Protein AF-A0A1S8C9S9-F1 (afdb_monomer_lite)

Structure (mmCIF, N/CA/C/O backbone):
data_AF-A0A1S8C9S9-F1
#
_entry.id   AF-A0A1S8C9S9-F1
#
loop_
_atom_site.group_PDB
_atom_site.id
_atom_site.type_symbol
_atom_site.label_atom_id
_atom_site.label_alt_id
_atom_site.label_comp_id
_atom_site.label_asym_id
_atom_site.label_entity_id
_atom_site.label_seq_id
_atom_site.pdbx_PDB_ins_code
_atom_site.Cartn_x
_atom_site.Cartn_y
_atom_site.Cartn_z
_atom_site.occupancy
_atom_site.B_iso_or_equiv
_atom_site.auth_seq_id
_atom_site.auth_comp_id
_atom_site.auth_asym_id
_atom_site.auth_atom_id
_atom_site.pdbx_PDB_model_num
ATOM 1 N N . ASP A 1 1 ? -2.788 20.471 4.857 1.00 50.03 1 ASP A N 1
ATOM 2 C CA . ASP A 1 1 ? -2.234 19.206 5.356 1.00 50.03 1 ASP A CA 1
ATOM 3 C C . ASP A 1 1 ? -2.099 18.171 4.275 1.00 50.03 1 ASP A C 1
ATOM 5 O O . ASP A 1 1 ? -3.045 17.924 3.538 1.00 50.03 1 ASP A O 1
ATOM 9 N N . ALA A 1 2 ? -0.910 17.598 4.168 1.00 54.38 2 ALA A N 1
ATOM 10 C CA . ALA A 1 2 ? -0.614 16.508 3.262 1.00 54.38 2 ALA A CA 1
ATOM 11 C C . ALA A 1 2 ? -0.219 15.291 4.110 1.00 54.38 2 ALA A C 1
ATOM 13 O O . ALA A 1 2 ? 0.947 15.128 4.449 1.00 54.38 2 ALA A O 1
ATOM 14 N N . ASN A 1 3 ? -1.198 14.455 4.470 1.00 74.31 3 ASN A N 1
ATOM 15 C CA . ASN A 1 3 ? -1.002 13.253 5.293 1.00 74.31 3 ASN A CA 1
ATOM 16 C C . ASN A 1 3 ? -0.582 12.060 4.426 1.00 74.31 3 ASN A C 1
ATOM 18 O O . ASN A 1 3 ? -1.270 11.041 4.371 1.00 74.31 3 ASN A O 1
ATOM 22 N N . PHE A 1 4 ? 0.496 12.218 3.655 1.00 82.44 4 PHE A N 1
ATOM 23 C CA . PHE A 1 4 ? 1.023 11.129 2.839 1.00 82.44 4 PHE A CA 1
ATOM 24 C C . PHE A 1 4 ? 2.475 10.821 3.175 1.00 82.44 4 PHE A C 1
ATOM 26 O O . PHE A 1 4 ? 3.268 11.708 3.479 1.00 82.44 4 PHE A O 1
ATOM 33 N N . VAL A 1 5 ? 2.817 9.542 3.059 1.00 84.94 5 VAL A N 1
ATOM 34 C CA . VAL A 1 5 ? 4.174 9.029 3.234 1.00 84.94 5 VAL A CA 1
ATOM 35 C C . VAL A 1 5 ? 4.634 8.450 1.903 1.00 84.94 5 VAL A C 1
ATOM 37 O O . VAL A 1 5 ? 3.915 7.658 1.288 1.00 84.94 5 VAL A O 1
ATOM 40 N N . LEU A 1 6 ? 5.821 8.857 1.446 1.00 87.38 6 LEU A N 1
ATOM 41 C CA . LEU A 1 6 ? 6.523 8.178 0.357 1.00 87.38 6 LEU A CA 1
ATOM 42 C C . LEU A 1 6 ? 7.309 6.998 0.928 1.00 87.38 6 LEU A C 1
ATOM 44 O O . LEU A 1 6 ? 8.057 7.155 1.891 1.00 87.38 6 LEU A O 1
ATOM 48 N N . PHE A 1 7 ? 7.180 5.838 0.300 1.00 85.56 7 PHE A N 1
ATOM 49 C CA . PHE A 1 7 ? 7.913 4.627 0.652 1.00 85.56 7 PHE A CA 1
ATOM 50 C C . PHE A 1 7 ? 8.281 3.878 -0.635 1.00 85.56 7 PHE A C 1
ATOM 52 O O . PHE A 1 7 ? 7.611 4.018 -1.660 1.00 85.56 7 PHE A O 1
ATOM 59 N N . GLY A 1 8 ? 9.384 3.135 -0.638 1.00 84.25 8 GLY A N 1
ATOM 60 C CA . GLY A 1 8 ? 9.912 2.613 -1.896 1.00 84.25 8 GLY A CA 1
ATOM 61 C C . GLY A 1 8 ? 11.203 1.821 -1.775 1.00 84.25 8 GLY A C 1
ATOM 62 O O . GLY A 1 8 ? 11.507 1.274 -0.718 1.00 84.25 8 GLY A O 1
ATOM 63 N N . ARG A 1 9 ? 11.953 1.807 -2.886 1.00 81.81 9 ARG A N 1
ATOM 64 C CA . ARG A 1 9 ? 13.046 0.871 -3.225 1.00 81.81 9 ARG A CA 1
ATOM 65 C C . ARG A 1 9 ? 12.573 -0.555 -3.515 1.00 81.81 9 ARG A C 1
ATOM 67 O O . ARG A 1 9 ? 13.308 -1.520 -3.307 1.00 81.81 9 ARG A O 1
ATOM 74 N N . PHE A 1 10 ? 11.350 -0.682 -4.021 1.00 82.50 10 PHE A N 1
ATOM 75 C CA . PHE A 1 10 ? 10.851 -1.957 -4.523 1.00 82.50 10 PHE A CA 1
ATOM 76 C C . PHE A 1 10 ? 11.560 -2.321 -5.826 1.00 82.50 10 PHE A C 1
ATOM 78 O O . PHE A 1 10 ? 11.698 -1.470 -6.705 1.00 82.50 10 PHE A O 1
ATOM 85 N N . ALA A 1 11 ? 11.956 -3.589 -5.965 1.00 80.81 11 ALA A N 1
ATOM 86 C CA . ALA A 1 11 ? 12.439 -4.120 -7.242 1.00 80.81 11 ALA A CA 1
ATOM 87 C C . ALA A 1 11 ? 11.338 -4.063 -8.321 1.00 80.81 11 ALA A C 1
ATOM 89 O O . ALA A 1 11 ? 11.617 -3.805 -9.488 1.00 80.81 11 ALA A O 1
ATOM 90 N N . ASP A 1 12 ? 10.082 -4.242 -7.900 1.00 84.31 12 ASP A N 1
ATOM 91 C CA . ASP A 1 12 ? 8.883 -4.132 -8.729 1.00 84.31 12 ASP A CA 1
ATOM 92 C C . ASP A 1 12 ? 7.797 -3.358 -7.956 1.00 84.31 12 ASP A C 1
ATOM 94 O O . ASP A 1 12 ? 7.069 -3.907 -7.125 1.00 84.31 12 ASP A O 1
ATOM 98 N N . ALA A 1 13 ? 7.732 -2.041 -8.182 1.00 85.25 13 ALA A N 1
ATOM 99 C CA . ALA A 1 13 ? 6.731 -1.177 -7.553 1.00 85.25 13 ALA A CA 1
ATOM 100 C C . ALA A 1 13 ? 5.283 -1.511 -7.974 1.00 85.25 13 ALA A C 1
ATOM 102 O O . ALA A 1 13 ? 4.423 -1.529 -7.092 1.00 85.25 13 ALA A O 1
ATOM 103 N N . PRO A 1 14 ? 4.977 -1.815 -9.253 1.00 86.00 14 PRO A N 1
ATOM 104 C CA . PRO A 1 14 ? 3.661 -2.321 -9.649 1.00 86.00 14 PRO A CA 1
ATOM 105 C C . PRO A 1 14 ? 3.220 -3.591 -8.908 1.00 86.00 14 PRO A C 1
ATOM 107 O O . PRO A 1 14 ? 2.058 -3.683 -8.501 1.00 86.00 14 PRO A O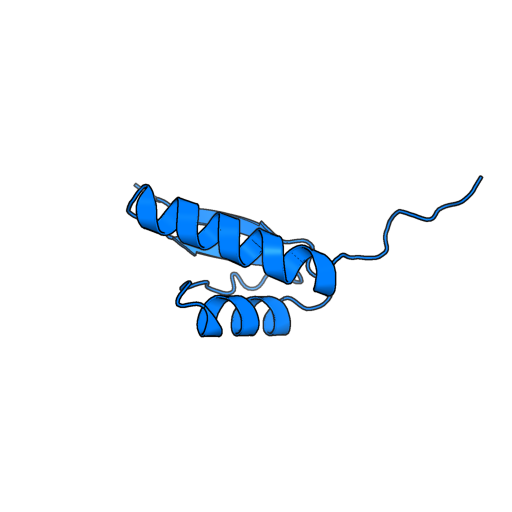 1
ATOM 110 N N . ALA A 1 15 ? 4.123 -4.554 -8.698 1.00 87.88 15 ALA A N 1
ATOM 111 C CA . ALA A 1 15 ? 3.810 -5.770 -7.946 1.00 87.88 15 ALA A CA 1
ATOM 112 C C . ALA A 1 15 ? 3.536 -5.470 -6.464 1.00 87.88 15 ALA A C 1
ATOM 114 O O . ALA A 1 15 ? 2.510 -5.899 -5.932 1.00 87.88 15 ALA A O 1
ATOM 115 N N . ALA A 1 16 ? 4.383 -4.656 -5.824 1.00 88.25 16 ALA A N 1
ATOM 116 C CA . ALA A 1 16 ? 4.168 -4.210 -4.446 1.00 88.25 16 ALA A CA 1
ATOM 117 C C . ALA A 1 16 ? 2.848 -3.429 -4.293 1.00 88.25 16 ALA A C 1
ATOM 119 O O . ALA A 1 16 ? 2.104 -3.631 -3.334 1.00 88.25 16 ALA A O 1
ATOM 120 N N . TRP A 1 17 ? 2.513 -2.579 -5.269 1.00 90.12 17 TRP A N 1
ATOM 121 C CA . TRP A 1 17 ? 1.248 -1.846 -5.312 1.00 90.12 17 TRP A CA 1
ATOM 122 C C . TRP A 1 17 ? 0.042 -2.789 -5.329 1.00 90.12 17 TRP A C 1
ATOM 124 O O . TRP A 1 17 ? -0.889 -2.606 -4.543 1.00 90.12 17 TRP A O 1
ATOM 134 N N . ARG A 1 18 ? 0.066 -3.818 -6.185 1.00 89.88 18 ARG A N 1
ATOM 135 C CA . ARG A 1 18 ? -1.001 -4.824 -6.245 1.00 89.88 18 ARG A CA 1
ATOM 136 C C . ARG A 1 18 ? -1.126 -5.578 -4.921 1.00 89.88 18 ARG A C 1
ATOM 138 O O . ARG A 1 18 ? -2.231 -5.693 -4.405 1.00 89.88 18 ARG A O 1
ATOM 145 N N . ALA A 1 19 ? -0.007 -6.020 -4.351 1.00 89.31 19 ALA A N 1
ATOM 146 C CA . ALA A 1 19 ? 0.010 -6.791 -3.111 1.00 89.31 19 ALA A CA 1
ATOM 147 C C . ALA A 1 19 ? -0.533 -6.006 -1.900 1.00 89.31 19 ALA A C 1
ATOM 149 O O . ALA A 1 19 ? -1.156 -6.596 -1.013 1.00 89.31 19 ALA A O 1
ATOM 150 N N . LEU A 1 20 ? -0.320 -4.685 -1.868 1.00 8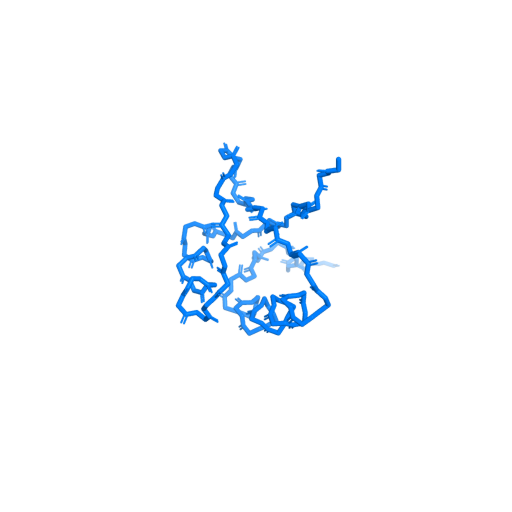8.62 20 LEU A N 1
ATOM 151 C CA . LEU A 1 20 ? -0.905 -3.781 -0.872 1.00 88.62 20 LEU A CA 1
ATOM 152 C C . LEU A 1 20 ? -2.402 -3.560 -1.121 1.00 88.62 20 LEU A C 1
ATOM 154 O O . LEU A 1 20 ? -3.192 -3.612 -0.178 1.00 88.62 20 LEU A O 1
ATOM 158 N N . LEU A 1 21 ? -2.809 -3.383 -2.382 1.00 89.25 21 LEU A N 1
ATOM 159 C CA . LEU A 1 21 ? -4.217 -3.212 -2.745 1.00 89.25 21 LEU A CA 1
ATOM 160 C C . LEU A 1 21 ? -5.057 -4.444 -2.380 1.00 89.25 21 LEU A C 1
ATOM 162 O O . LEU A 1 21 ? -6.155 -4.295 -1.848 1.00 89.25 21 LEU A O 1
ATOM 166 N N . ASP A 1 22 ? -4.523 -5.646 -2.601 1.00 89.38 22 ASP A N 1
ATOM 167 C CA . ASP A 1 22 ? -5.184 -6.911 -2.253 1.00 89.38 22 ASP A CA 1
ATOM 168 C C . ASP A 1 22 ? -5.382 -7.072 -0.731 1.00 89.38 22 ASP A C 1
ATOM 170 O O . ASP A 1 22 ? -6.266 -7.803 -0.289 1.00 89.38 22 ASP A O 1
ATOM 174 N N . ARG A 1 23 ? -4.607 -6.338 0.079 1.00 87.62 23 ARG A N 1
ATOM 175 C CA . ARG A 1 23 ? -4.723 -6.265 1.547 1.00 87.62 23 ARG A CA 1
ATOM 176 C C . ARG A 1 23 ? -5.589 -5.097 2.032 1.00 87.62 23 ARG A C 1
ATOM 178 O O . ARG A 1 23 ? -5.654 -4.837 3.228 1.00 87.62 23 ARG A O 1
ATOM 185 N N . GLY A 1 24 ? -6.249 -4.384 1.118 1.00 87.56 24 GLY A N 1
ATOM 186 C CA . GLY A 1 24 ? -7.099 -3.234 1.437 1.00 87.56 24 GLY A CA 1
ATOM 187 C C . GLY A 1 24 ? -6.336 -1.927 1.661 1.00 87.56 24 GLY A C 1
ATOM 188 O O . GLY A 1 24 ? -6.934 -0.939 2.082 1.00 87.56 24 GLY A O 1
ATOM 189 N N . VAL A 1 25 ? -5.034 -1.886 1.359 1.00 88.31 25 VAL A N 1
ATOM 190 C CA . VAL A 1 25 ? -4.202 -0.693 1.531 1.00 88.31 25 VAL A CA 1
ATOM 191 C C . VAL A 1 25 ? -4.139 0.095 0.223 1.00 88.31 25 VAL A C 1
ATOM 193 O O . VAL A 1 25 ? -3.537 -0.319 -0.769 1.00 88.31 25 VAL A O 1
ATOM 196 N N . LEU A 1 26 ? -4.759 1.276 0.221 1.00 87.56 26 LEU A N 1
ATOM 197 C CA . LEU A 1 26 ? -4.809 2.163 -0.940 1.00 87.56 26 LEU A CA 1
ATOM 198 C C . LEU A 1 26 ? -3.513 2.963 -1.092 1.00 87.56 26 LEU A C 1
ATOM 200 O O . LEU A 1 26 ? -3.276 3.970 -0.425 1.00 87.56 26 LEU A O 1
ATOM 204 N N . VAL A 1 27 ? -2.695 2.533 -2.046 1.00 88.88 27 VAL A N 1
ATOM 205 C CA . VAL A 1 27 ? -1.441 3.186 -2.428 1.00 88.88 27 VAL A CA 1
ATOM 206 C C . VAL A 1 27 ? -1.507 3.733 -3.847 1.00 88.88 27 VAL A C 1
ATOM 208 O O . VAL A 1 27 ? -2.289 3.280 -4.690 1.00 88.88 27 VAL A O 1
ATOM 211 N N . ARG A 1 28 ? -0.703 4.760 -4.117 1.00 89.94 28 ARG A N 1
ATOM 212 C CA . ARG A 1 28 ? -0.639 5.436 -5.415 1.00 89.94 28 ARG A CA 1
ATOM 213 C C . ARG A 1 28 ? 0.787 5.452 -5.932 1.00 89.94 28 ARG A C 1
ATOM 215 O O . ARG A 1 28 ? 1.720 5.704 -5.174 1.00 89.94 28 ARG A O 1
ATOM 222 N N . ASP A 1 29 ? 0.915 5.269 -7.237 1.00 85.88 29 ASP A N 1
ATOM 223 C CA . ASP A 1 29 ? 2.147 5.571 -7.949 1.00 85.88 29 ASP A CA 1
ATOM 224 C C . ASP A 1 29 ? 2.359 7.096 -7.991 1.00 85.88 29 ASP A C 1
ATOM 226 O O . ASP A 1 29 ? 1.403 7.879 -8.078 1.00 85.88 29 ASP A O 1
ATOM 230 N N . VAL A 1 30 ? 3.614 7.510 -7.870 1.00 86.00 30 VAL A N 1
ATOM 231 C CA . VAL A 1 30 ? 4.067 8.906 -7.942 1.00 86.00 30 VAL A CA 1
ATOM 232 C C . VAL A 1 30 ? 4.843 9.200 -9.229 1.00 86.00 30 VAL A C 1
ATOM 234 O O . VAL A 1 30 ? 5.299 10.323 -9.418 1.00 86.00 30 VAL A O 1
ATOM 237 N N . GLY A 1 31 ? 4.986 8.212 -10.117 1.00 81.94 31 GLY A N 1
ATOM 238 C CA . GLY A 1 31 ? 5.762 8.297 -11.351 1.00 81.94 31 GLY A CA 1
ATOM 239 C C . GLY A 1 31 ? 7.270 8.149 -11.137 1.00 81.94 31 GLY A C 1
ATOM 240 O O . GLY A 1 31 ? 8.038 8.399 -12.064 1.00 81.94 31 GLY A O 1
ATOM 241 N N . LEU A 1 32 ? 7.704 7.764 -9.931 1.00 82.69 32 LEU A N 1
ATOM 242 C CA . LEU A 1 32 ? 9.106 7.495 -9.619 1.00 82.69 32 LEU A CA 1
ATOM 243 C C . LEU A 1 32 ? 9.348 5.979 -9.601 1.00 82.69 32 LEU A C 1
ATOM 245 O O . LEU A 1 32 ? 8.645 5.258 -8.889 1.00 82.69 32 LEU A O 1
ATOM 249 N N . PRO A 1 33 ? 10.356 5.479 -10.333 1.00 80.19 33 PRO A N 1
ATOM 250 C CA . PRO A 1 33 ? 10.632 4.050 -10.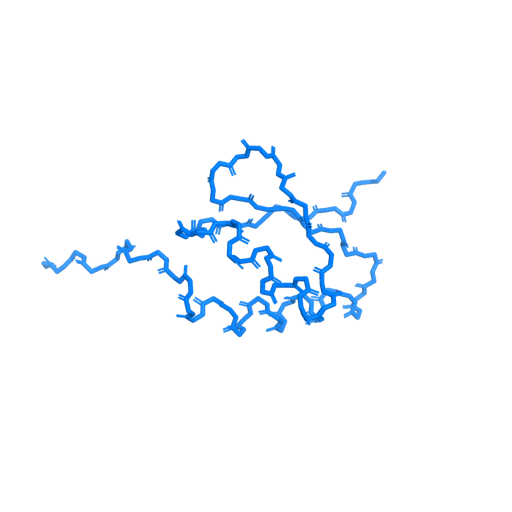398 1.00 80.19 33 PRO A CA 1
ATOM 251 C C . PRO A 1 33 ? 10.998 3.504 -9.015 1.00 80.19 33 PRO A C 1
ATOM 253 O O . PRO A 1 33 ? 11.904 4.013 -8.356 1.00 80.19 33 PRO A O 1
ATOM 256 N N . GLY A 1 34 ? 10.284 2.467 -8.572 1.00 84.31 34 GLY A N 1
ATOM 257 C CA . GLY A 1 34 ? 10.515 1.829 -7.274 1.00 84.31 34 GLY A CA 1
ATOM 258 C C . GLY A 1 34 ? 9.857 2.532 -6.081 1.00 84.31 34 GLY A C 1
ATOM 259 O O . GLY A 1 34 ? 10.099 2.112 -4.949 1.00 84.31 34 GLY A O 1
ATOM 260 N N . TRP A 1 35 ? 9.043 3.573 -6.291 1.00 88.00 35 TRP A N 1
ATOM 261 C CA . TRP A 1 35 ? 8.426 4.360 -5.216 1.00 88.00 35 TRP A CA 1
ATOM 262 C C . TRP A 1 35 ? 6.905 4.412 -5.316 1.00 88.00 35 TRP A C 1
ATOM 264 O O . TRP A 1 35 ? 6.331 4.526 -6.394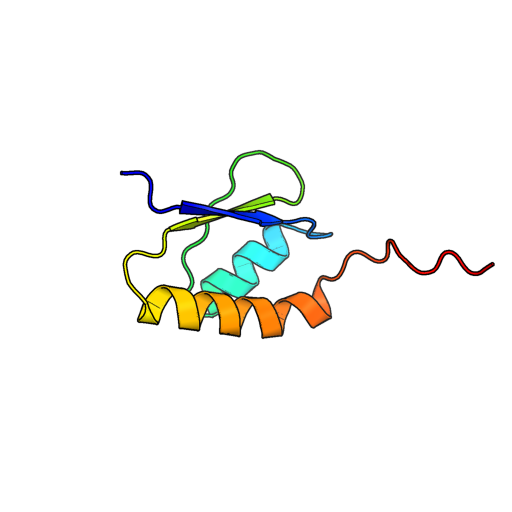 1.00 88.00 35 TRP A O 1
ATOM 274 N N . LEU A 1 36 ? 6.261 4.402 -4.153 1.00 90.31 36 LEU A N 1
ATOM 275 C CA . LEU A 1 36 ? 4.823 4.539 -3.977 1.00 90.31 36 LEU A CA 1
ATOM 276 C C . LEU A 1 36 ? 4.541 5.574 -2.881 1.00 90.31 36 LEU A C 1
ATOM 278 O O . LEU A 1 36 ? 5.405 5.921 -2.071 1.00 90.31 36 LEU A O 1
ATOM 282 N N . ARG A 1 37 ? 3.306 6.071 -2.837 1.00 91.06 37 ARG A N 1
ATOM 283 C CA . ARG A 1 37 ? 2.802 6.868 -1.714 1.00 91.06 37 ARG A CA 1
ATOM 284 C C . ARG A 1 37 ? 1.565 6.232 -1.103 1.00 91.06 37 ARG A C 1
ATOM 286 O O . ARG A 1 37 ? 0.715 5.704 -1.822 1.00 91.06 37 ARG A O 1
ATOM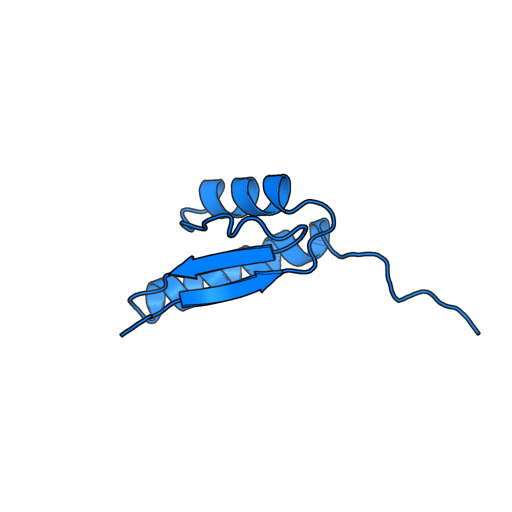 293 N N . VAL A 1 38 ? 1.451 6.342 0.213 1.00 88.56 38 VAL A N 1
ATOM 294 C CA . VAL A 1 38 ? 0.259 5.975 0.981 1.00 88.56 38 VAL A CA 1
ATOM 295 C C . VAL A 1 38 ? -0.306 7.233 1.620 1.00 88.56 38 VAL A C 1
ATOM 297 O O . VAL A 1 38 ? 0.447 8.113 2.038 1.00 88.56 38 VAL A O 1
ATOM 300 N N . THR A 1 39 ? -1.628 7.330 1.678 1.00 84.19 39 THR A N 1
ATOM 301 C CA . THR A 1 39 ? -2.324 8.326 2.493 1.00 84.19 39 THR A CA 1
ATOM 302 C C . THR A 1 39 ? -2.966 7.568 3.641 1.00 84.19 39 THR A C 1
ATOM 304 O O . THR A 1 39 ? -3.897 6.808 3.404 1.00 84.19 39 THR A O 1
ATOM 307 N N . ALA A 1 40 ? -2.438 7.733 4.851 1.00 74.38 40 ALA A N 1
ATOM 308 C CA . ALA A 1 40 ? -3.023 7.156 6.056 1.00 74.38 40 ALA A CA 1
ATOM 309 C C . ALA A 1 40 ? -3.690 8.291 6.837 1.00 74.38 40 ALA A C 1
ATOM 311 O O . ALA A 1 40 ? -3.029 9.260 7.216 1.00 74.38 40 ALA A O 1
ATOM 312 N N . GLY A 1 41 ? -5.013 8.225 6.987 1.00 74.25 41 GLY A N 1
ATOM 313 C CA . GLY A 1 41 ? -5.800 9.249 7.674 1.00 74.25 41 GLY A CA 1
ATOM 314 C C . GLY A 1 41 ? -5.901 9.013 9.181 1.00 74.25 41 GLY A C 1
ATOM 315 O O . GLY A 1 41 ? -6.101 9.965 9.933 1.00 74.25 41 GLY A O 1
ATOM 316 N N . THR A 1 42 ? -5.741 7.763 9.617 1.00 83.56 42 THR A N 1
ATOM 317 C CA . THR A 1 42 ? -5.923 7.299 10.996 1.00 83.56 42 THR A CA 1
ATOM 318 C C . THR A 1 42 ? -4.769 6.393 11.458 1.00 83.56 42 THR A C 1
ATOM 320 O O . THR A 1 42 ? -4.032 5.837 10.632 1.00 83.56 42 THR A O 1
ATOM 323 N N . PRO A 1 43 ? -4.590 6.217 12.781 1.00 84.31 43 PRO A N 1
ATOM 324 C CA . PRO A 1 43 ? -3.633 5.256 13.327 1.00 84.31 43 PRO A CA 1
ATOM 325 C C . PRO A 1 43 ? -3.914 3.822 12.864 1.00 84.31 43 PRO A C 1
ATOM 327 O O . PRO A 1 43 ? -2.988 3.125 12.468 1.00 84.31 43 PRO A O 1
ATOM 330 N N . GLU A 1 44 ? -5.186 3.414 12.811 1.00 83.88 44 GLU A N 1
ATOM 331 C CA . GLU A 1 44 ? -5.579 2.074 12.357 1.00 83.88 44 GLU A CA 1
ATOM 332 C C . GLU A 1 44 ? -5.194 1.816 10.890 1.00 83.88 44 GLU A C 1
ATOM 334 O O . GLU A 1 44 ? -4.675 0.749 10.560 1.00 83.88 44 GLU A O 1
ATOM 339 N N . GLU A 1 45 ? -5.382 2.802 10.004 1.00 83.62 45 GLU A N 1
ATOM 340 C CA . GLU A 1 45 ? -4.925 2.715 8.608 1.00 83.62 45 GLU A CA 1
ATOM 341 C C . GLU A 1 45 ? -3.394 2.636 8.506 1.00 83.62 45 GLU A C 1
ATOM 343 O O . GLU A 1 45 ? -2.861 1.947 7.633 1.00 83.62 45 GLU A O 1
ATOM 348 N N . THR A 1 46 ? -2.679 3.319 9.406 1.00 85.69 46 THR A N 1
ATOM 349 C CA . THR A 1 46 ? -1.211 3.279 9.469 1.00 85.69 46 THR A CA 1
ATOM 350 C C . THR A 1 46 ? -0.716 1.904 9.918 1.00 85.69 46 THR A C 1
ATOM 352 O O . THR A 1 46 ? 0.180 1.348 9.284 1.00 85.69 46 THR A O 1
ATOM 355 N N . ASP A 1 47 ? -1.321 1.318 10.950 1.00 88.19 47 ASP A N 1
ATOM 356 C CA . ASP A 1 47 ? -0.961 -0.011 11.459 1.00 88.19 47 ASP A CA 1
ATOM 357 C C . ASP A 1 47 ? -1.251 -1.114 10.432 1.00 88.19 47 ASP A C 1
ATOM 359 O O . ASP A 1 47 ? -0.431 -2.018 10.228 1.00 88.19 47 ASP A O 1
ATOM 363 N N . ALA A 1 48 ? -2.379 -1.013 9.722 1.00 87.56 48 ALA A N 1
ATOM 364 C CA . ALA A 1 48 ? -2.706 -1.907 8.616 1.00 87.56 48 ALA A CA 1
ATOM 365 C C . ALA A 1 48 ? -1.679 -1.794 7.477 1.00 87.56 48 ALA A C 1
ATOM 367 O O . ALA A 1 48 ? -1.211 -2.812 6.961 1.00 87.56 48 ALA A O 1
ATOM 368 N N . PHE A 1 49 ? -1.268 -0.569 7.124 1.00 88.00 49 PHE A N 1
ATOM 369 C CA . PHE A 1 49 ? -0.209 -0.336 6.140 1.00 88.00 49 PHE A CA 1
ATOM 370 C C . PHE A 1 49 ? 1.129 -0.943 6.575 1.00 88.00 49 PHE A C 1
ATOM 372 O O . PHE A 1 49 ? 1.748 -1.652 5.785 1.00 88.00 49 PHE A O 1
ATOM 379 N N . LEU A 1 50 ? 1.573 -0.699 7.811 1.00 88.06 50 LEU A N 1
ATOM 380 C CA . LEU A 1 50 ? 2.847 -1.215 8.319 1.00 88.06 50 LEU A CA 1
ATOM 381 C C . LEU A 1 50 ? 2.862 -2.747 8.361 1.00 88.06 50 LEU A C 1
ATOM 383 O O . LEU A 1 50 ? 3.860 -3.360 7.981 1.00 88.06 50 LEU A O 1
ATOM 387 N N . THR A 1 51 ? 1.745 -3.359 8.760 1.00 90.00 51 THR A N 1
ATOM 388 C CA . THR A 1 51 ? 1.576 -4.818 8.765 1.00 90.00 51 THR A CA 1
ATOM 389 C C . THR A 1 51 ? 1.671 -5.383 7.349 1.00 90.00 51 THR A C 1
ATOM 391 O O . THR A 1 51 ? 2.503 -6.249 7.081 1.00 90.00 51 THR A O 1
ATOM 394 N N . ALA A 1 52 ? 0.882 -4.841 6.416 1.00 88.56 52 ALA A N 1
ATOM 395 C CA . ALA A 1 52 ? 0.889 -5.265 5.020 1.00 88.56 52 ALA A CA 1
ATOM 396 C C . ALA A 1 52 ? 2.268 -5.076 4.369 1.00 88.56 52 ALA A C 1
ATOM 398 O O . ALA A 1 52 ? 2.735 -5.953 3.643 1.00 88.56 52 ALA A O 1
ATOM 399 N N . LEU A 1 53 ? 2.941 -3.958 4.658 1.00 87.12 53 LEU A N 1
ATOM 400 C CA . LEU A 1 53 ? 4.290 -3.677 4.178 1.00 87.12 53 LEU A CA 1
ATOM 401 C C . LEU A 1 53 ? 5.300 -4.700 4.709 1.00 87.12 53 LEU A C 1
ATOM 403 O O . LEU A 1 53 ? 6.142 -5.157 3.942 1.00 87.12 53 LEU A O 1
ATOM 407 N N . GLY A 1 54 ? 5.212 -5.077 5.986 1.00 85.81 54 GLY A N 1
ATOM 408 C CA . GLY A 1 54 ? 6.071 -6.098 6.586 1.00 85.81 54 GLY A CA 1
ATOM 409 C C . GLY A 1 54 ? 5.933 -7.464 5.911 1.00 85.81 54 GLY A C 1
ATOM 410 O O . GLY A 1 54 ? 6.942 -8.120 5.653 1.00 85.81 54 GLY A O 1
ATOM 411 N N . GLU A 1 55 ? 4.707 -7.861 5.564 1.00 85.81 55 GLU A N 1
ATOM 412 C CA . GLU A 1 55 ? 4.450 -9.117 4.852 1.00 85.81 55 GLU A CA 1
ATOM 413 C C . GLU A 1 55 ? 5.053 -9.120 3.444 1.00 85.81 55 GLU A C 1
ATOM 415 O O . GLU A 1 55 ? 5.699 -10.089 3.059 1.00 85.81 55 GLU A O 1
ATOM 420 N N . ILE A 1 56 ? 4.887 -8.032 2.683 1.00 82.94 56 ILE A N 1
ATOM 421 C CA . ILE A 1 56 ? 5.355 -7.981 1.289 1.00 82.94 56 ILE A CA 1
ATOM 422 C C . ILE A 1 56 ? 6.843 -7.628 1.165 1.00 82.94 56 ILE A C 1
ATOM 424 O O . ILE A 1 56 ? 7.479 -7.950 0.163 1.00 82.94 56 ILE A O 1
ATOM 428 N N . ALA A 1 57 ? 7.436 -6.966 2.163 1.00 76.69 57 ALA A N 1
ATOM 429 C CA . ALA A 1 57 ? 8.845 -6.582 2.121 1.00 76.69 57 ALA A CA 1
ATOM 430 C C . ALA A 1 57 ? 9.764 -7.808 2.055 1.00 76.69 57 ALA A C 1
ATOM 432 O O . ALA A 1 57 ? 10.811 -7.746 1.414 1.00 76.69 57 ALA A O 1
ATOM 433 N N . ALA A 1 58 ? 9.373 -8.931 2.664 1.00 72.00 58 ALA A N 1
ATOM 434 C CA . ALA A 1 58 ? 10.125 -10.180 2.578 1.00 72.00 58 ALA A CA 1
ATOM 435 C C . ALA A 1 58 ? 10.269 -10.677 1.127 1.00 72.00 58 ALA A C 1
ATOM 437 O O . ALA A 1 58 ? 11.362 -11.111 0.752 1.00 72.00 58 ALA A O 1
ATOM 438 N N . ASP A 1 59 ? 9.209 -10.525 0.330 1.00 72.00 59 ASP A N 1
ATOM 439 C CA . ASP A 1 59 ? 9.093 -11.033 -1.042 1.00 72.00 59 ASP A CA 1
ATOM 440 C C . ASP A 1 59 ? 9.671 -10.072 -2.095 1.00 72.00 59 ASP A C 1
ATOM 442 O O . ASP A 1 59 ? 10.053 -10.493 -3.185 1.00 72.00 59 ASP A O 1
ATOM 446 N N . HIS A 1 60 ? 9.766 -8.778 -1.769 1.00 66.12 60 HIS A N 1
ATOM 447 C CA . HIS A 1 60 ? 10.134 -7.717 -2.717 1.00 66.12 60 HIS A CA 1
ATOM 448 C C . HIS A 1 60 ? 11.426 -6.961 -2.369 1.00 66.12 60 HIS A C 1
ATOM 450 O O . HIS A 1 60 ? 11.695 -5.903 -2.952 1.00 66.12 60 HIS A O 1
ATOM 456 N N . ARG A 1 61 ? 12.237 -7.475 -1.430 1.00 64.31 61 ARG A N 1
ATOM 457 C CA . ARG A 1 61 ? 13.548 -6.893 -1.097 1.00 64.31 61 ARG A CA 1
ATOM 458 C C . ARG A 1 61 ? 14.414 -6.774 -2.351 1.00 64.31 61 ARG A C 1
ATOM 460 O O . ARG A 1 61 ? 14.688 -7.760 -3.028 1.00 64.31 61 ARG A O 1
ATOM 467 N N . THR A 1 62 ? 14.898 -5.565 -2.617 1.00 62.34 62 THR A N 1
ATOM 468 C CA . THR A 1 62 ? 16.012 -5.346 -3.536 1.00 62.34 62 THR A CA 1
ATOM 46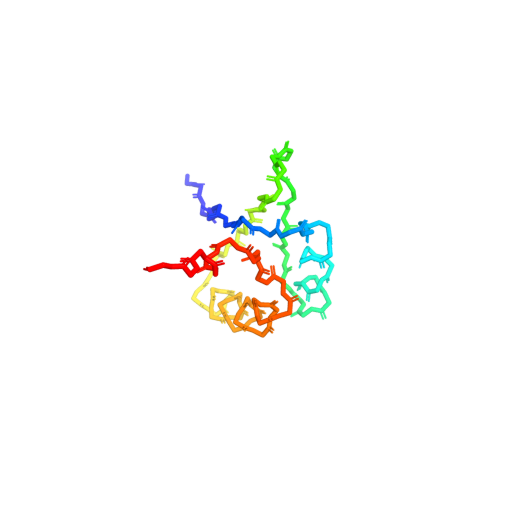9 C C . THR A 1 62 ? 17.241 -6.051 -2.965 1.00 62.34 62 THR A C 1
ATOM 471 O O . THR A 1 62 ? 17.666 -5.784 -1.840 1.00 62.34 62 THR A O 1
ATOM 474 N N . THR A 1 63 ? 17.804 -6.990 -3.722 1.00 58.12 63 THR A N 1
ATOM 475 C CA . THR A 1 63 ? 19.100 -7.611 -3.430 1.00 58.12 63 THR A CA 1
ATOM 476 C C . THR A 1 63 ? 20.216 -6.615 -3.738 1.00 58.12 63 THR A C 1
ATOM 478 O O . THR A 1 63 ? 20.973 -6.790 -4.684 1.00 58.12 63 THR A O 1
ATOM 481 N N . GLU A 1 64 ? 20.306 -5.534 -2.972 1.00 56.88 64 GLU A N 1
ATOM 482 C CA . GLU A 1 64 ? 21.462 -4.637 -2.983 1.00 56.88 64 GLU A CA 1
ATOM 483 C C . GLU A 1 64 ? 22.043 -4.632 -1.569 1.00 56.88 64 GLU A C 1
ATOM 485 O O . GLU A 1 64 ? 21.662 -3.832 -0.716 1.00 56.88 64 GLU A O 1
ATOM 490 N N . GLY A 1 65 ? 22.902 -5.616 -1.290 1.00 53.53 65 GLY A N 1
ATOM 491 C CA . GLY A 1 65 ? 23.500 -5.781 0.034 1.00 53.53 65 GLY A CA 1
ATOM 492 C C . GLY A 1 65 ? 24.356 -7.028 0.260 1.00 53.53 65 GLY A C 1
ATOM 493 O O . GLY A 1 65 ? 25.028 -7.075 1.282 1.00 53.53 65 GLY A O 1
ATOM 494 N N . ASP A 1 66 ? 24.403 -7.995 -0.663 1.00 50.22 66 ASP A N 1
ATOM 495 C CA . ASP A 1 66 ? 25.433 -9.048 -0.636 1.00 50.22 66 ASP A CA 1
ATOM 496 C C . ASP A 1 66 ? 26.612 -8.638 -1.530 1.00 50.22 66 ASP A C 1
ATOM 498 O O . ASP A 1 66 ? 26.888 -9.217 -2.577 1.00 50.22 66 ASP A O 1
ATOM 502 N N . SER A 1 67 ? 27.281 -7.553 -1.138 1.00 47.44 67 SER A N 1
ATOM 503 C CA . SER A 1 67 ? 28.676 -7.346 -1.521 1.00 47.44 67 SER A CA 1
ATOM 504 C C . SER A 1 67 ? 29.513 -7.982 -0.424 1.00 47.44 67 SER A C 1
ATOM 506 O O . SER A 1 67 ? 29.912 -7.324 0.533 1.00 47.44 67 SER A O 1
ATOM 508 N N . SER A 1 68 ? 29.718 -9.289 -0.551 1.00 50.34 68 SER A N 1
ATOM 509 C CA . SER A 1 68 ? 30.780 -10.008 0.140 1.00 50.34 68 SER A CA 1
ATOM 510 C C . SER A 1 68 ? 32.126 -9.315 -0.122 1.00 50.34 68 SER A C 1
ATOM 512 O O . SER A 1 68 ? 32.579 -9.295 -1.267 1.00 50.34 68 SER A O 1
ATOM 514 N N . SER A 1 69 ? 32.765 -8.766 0.918 1.00 43.59 69 SER A N 1
ATOM 515 C CA . SER A 1 69 ? 34.224 -8.804 1.100 1.00 43.59 69 SER A CA 1
ATOM 516 C C . SER A 1 69 ? 34.649 -8.434 2.516 1.00 43.59 69 SER A C 1
ATOM 518 O O . SER A 1 69 ? 33.962 -7.610 3.157 1.00 43.59 69 SER A O 1
#

Sequence (69 aa):
DANFVLFGRFADAPAAWRALLDRGVLVRDVGLPGWLRVTAGTPEETDAFLTALGEIAADHRTTEGDSSS

Secondary structure (DSSP, 8-state):
---EEEEE--S-HHHHHHHHHTTT--EEE-SSTTEEEEE--SHHHHHHHHHHHHHHHHHH---------

Radius of gyration: 12.83 Å; chains: 1; bounding box: 41×30×25 Å

pLDDT: mean 79.78, std 12.54, range [43.59, 91.06]

Foldseek 3Di:
DQQKDKDFPFPQPVVLCVQCVVLVFDWADPVDPGMIMGRDPDPVSVVSSVVSCVVCCVVGPDPPDPPDD